Protein AF-A0AAD7IMF2-F1 (afdb_monomer)

InterPro domains:
  IPR000028 Chloroperoxidase [PF01328] (29-105)
  IPR000028 Chloroperoxidase [PS51405] (27-110)
  IPR036851 Chloroperoxidase-like superfamily [G3DSA:1.10.489.10] (18-110)
  IPR036851 Chloroperoxidase-like superfamily [SSF47571] (23-102)

Radius of gyration: 23.81 Å; Cα contacts (8 Å, |Δi|>4): 106; chains: 1; bounding box: 68×64×35 Å

Secondary structure (DSSP, 8-state):
------------------------TTTTT---PPPTTS---S-HHHHHHHHTTSS-TT--SB-HHHHHHHHHHHH---HHHHHHHHHHHHHH-S-SS-B-GGGGS-----

Sequence (110 aa):
MNLLKFSLLLSVSGWVVATDSTSSSSSNHVWIAPKATDLRSPCPGLNTLANHGYLPRSGRSISIPMILEAAIDGFNIGSDAIIQAAKFGLLSGDAPTTMDLDALKLTQPN

Foldseek 3Di:
DDDDDDDDDDDDDDDPPPPPPPVPPPPQQDFDDQDPQAFAAPDPVLQSLLRRNLDVVSQWFAFLVSQQSSCCSVPVDDCPVSVVVVVLQVVQDPDDTGDGRNSSPPPPDD

Nearest PDB structures (foldseek):
  8rnk-assembly1_A  TM=9.339E-01  e=6.343E-09  Marasmius wettsteinii
  5fuj-assembly1_A  TM=9.377E-01  e=9.534E-09  Marasmius rotula
  7znv-assembly1_A  TM=9.308E-01  e=9.534E-09  Marasmius rotula
  7o1z-assembly1_A  TM=8.926E-01  e=5.653E-06  Hypoxylon sp. EC38
  8iag-assembly1_B  TM=8.882E-01  e=1.115E-05  Daldinia caldariorum

Structure (mmCIF, N/CA/C/O backbone):
data_AF-A0AAD7IMF2-F1
#
_entry.id   AF-A0AAD7IMF2-F1
#
loop_
_atom_site.group_PDB
_atom_site.id
_atom_site.type_symbol
_atom_site.label_atom_id
_atom_site.label_alt_id
_atom_site.label_comp_id
_atom_site.label_asym_id
_atom_site.label_entity_id
_atom_site.label_seq_id
_atom_site.pdbx_PDB_ins_code
_atom_site.Cartn_x
_atom_site.Cartn_y
_atom_site.Cartn_z
_atom_site.occupancy
_atom_site.B_iso_or_equiv
_atom_site.auth_seq_id
_atom_site.auth_comp_id
_atom_site.auth_asym_id
_atom_site.auth_atom_id
_atom_site.pdbx_PDB_model_num
ATOM 1 N N . MET A 1 1 ? 53.349 -48.752 9.313 1.00 43.59 1 MET A N 1
ATOM 2 C CA . MET A 1 1 ? 53.507 -47.299 9.101 1.00 43.59 1 MET A CA 1
ATOM 3 C C . MET A 1 1 ? 52.753 -46.934 7.831 1.00 43.59 1 MET A C 1
ATOM 5 O O . MET A 1 1 ? 52.970 -47.610 6.835 1.00 43.59 1 MET A O 1
ATOM 9 N N . ASN A 1 2 ? 51.924 -45.887 7.901 1.00 31.70 2 ASN A N 1
ATOM 10 C CA . ASN A 1 2 ? 51.345 -45.096 6.796 1.00 31.70 2 ASN A CA 1
ATOM 11 C C . ASN A 1 2 ? 50.007 -45.625 6.240 1.00 31.70 2 ASN A C 1
ATOM 13 O O . ASN A 1 2 ? 49.971 -46.610 5.519 1.00 31.70 2 ASN A O 1
ATOM 17 N N . LEU A 1 3 ? 48.872 -45.159 6.768 1.00 40.50 3 LEU A N 1
ATOM 18 C CA . LEU A 1 3 ? 48.141 -43.892 6.533 1.00 40.50 3 LEU A CA 1
ATOM 19 C C . LEU A 1 3 ? 47.158 -43.967 5.353 1.00 40.50 3 LEU A C 1
ATOM 21 O O . LEU A 1 3 ? 47.549 -44.054 4.196 1.00 40.50 3 LEU A O 1
ATOM 25 N N . LEU A 1 4 ? 45.880 -43.881 5.741 1.00 46.50 4 LEU A N 1
ATOM 26 C CA . LEU A 1 4 ? 44.679 -43.443 5.029 1.00 46.50 4 LEU A CA 1
ATOM 27 C C . LEU A 1 4 ? 44.865 -42.936 3.590 1.00 46.50 4 LEU A C 1
ATOM 29 O O . LEU A 1 4 ? 45.590 -41.970 3.361 1.00 46.50 4 LEU A O 1
ATOM 33 N N . LYS A 1 5 ? 43.989 -43.417 2.700 1.00 46.09 5 LYS A N 1
ATOM 34 C CA . LYS A 1 5 ? 43.087 -42.549 1.922 1.00 46.09 5 LYS A CA 1
ATOM 35 C C . LYS A 1 5 ? 41.854 -43.346 1.480 1.00 46.09 5 LYS A C 1
ATOM 37 O O . LYS A 1 5 ? 41.961 -44.388 0.846 1.00 46.09 5 LYS A O 1
ATOM 42 N N . PHE A 1 6 ? 40.705 -42.860 1.934 1.00 43.81 6 PHE A N 1
ATOM 43 C CA . PHE A 1 6 ? 39.367 -43.432 1.823 1.00 43.81 6 PHE A CA 1
ATOM 44 C C . PHE A 1 6 ? 38.852 -43.344 0.377 1.00 43.81 6 PHE A C 1
ATOM 46 O O . PHE A 1 6 ? 38.859 -42.267 -0.215 1.00 43.81 6 PHE A O 1
ATOM 53 N N . SER A 1 7 ? 38.360 -44.460 -0.161 1.00 64.00 7 SER A N 1
ATOM 54 C CA . SER A 1 7 ? 37.417 -44.467 -1.283 1.00 64.00 7 SER A CA 1
ATOM 55 C C . SER A 1 7 ? 36.111 -43.797 -0.866 1.00 64.00 7 SER A C 1
ATOM 57 O O . SER A 1 7 ? 35.554 -44.179 0.160 1.00 64.00 7 SER A O 1
ATOM 59 N N . LEU A 1 8 ? 35.551 -42.928 -1.709 1.00 44.47 8 LEU A N 1
ATOM 60 C CA . LEU A 1 8 ? 34.117 -42.994 -1.993 1.00 44.47 8 LEU A CA 1
ATOM 61 C C . LEU A 1 8 ? 33.804 -42.377 -3.360 1.00 44.47 8 LEU A C 1
ATOM 63 O O . LEU A 1 8 ? 33.970 -41.183 -3.587 1.00 44.47 8 LEU A O 1
ATOM 67 N N . LEU A 1 9 ? 33.356 -43.243 -4.265 1.00 65.00 9 LEU A N 1
ATOM 68 C CA . LEU A 1 9 ? 32.694 -42.908 -5.519 1.00 65.00 9 LEU A CA 1
ATOM 69 C C . LEU A 1 9 ? 31.372 -42.190 -5.221 1.00 65.00 9 LEU A C 1
ATOM 71 O O . LEU A 1 9 ? 30.598 -42.683 -4.403 1.00 65.00 9 LEU A O 1
ATOM 75 N N . LEU A 1 10 ? 31.044 -41.127 -5.958 1.00 50.00 10 LEU A N 1
ATOM 76 C CA . LEU A 1 10 ? 29.637 -40.809 -6.198 1.00 50.00 10 LEU A CA 1
ATOM 77 C C . LEU A 1 10 ? 29.413 -40.358 -7.641 1.00 50.00 10 LEU A C 1
ATOM 79 O O . LEU A 1 10 ? 29.573 -39.201 -8.013 1.00 50.00 10 LEU A O 1
ATOM 83 N N . SER A 1 11 ? 29.040 -41.348 -8.445 1.00 66.81 11 SER A N 1
ATOM 84 C CA . SER A 1 11 ? 28.272 -41.187 -9.671 1.00 66.81 11 SER A CA 1
ATOM 85 C C . SER A 1 11 ? 26.878 -40.680 -9.319 1.00 66.81 11 SER A C 1
ATOM 87 O O . SER A 1 11 ? 26.187 -41.354 -8.560 1.00 66.81 11 SER A O 1
ATOM 89 N N . VAL A 1 12 ? 26.428 -39.589 -9.942 1.00 58.66 12 VAL A N 1
ATOM 90 C CA . VAL A 1 12 ? 25.019 -39.459 -10.339 1.00 58.66 12 VAL A CA 1
ATOM 91 C C . VAL A 1 12 ? 24.973 -38.762 -11.696 1.00 58.66 12 VAL A C 1
ATOM 93 O O . VAL A 1 12 ? 25.106 -37.545 -11.814 1.00 58.66 12 VAL A O 1
ATOM 96 N N . SER A 1 13 ? 24.819 -39.563 -12.744 1.00 61.22 13 SER A N 1
ATOM 97 C CA . SER A 1 13 ? 24.438 -39.111 -14.073 1.00 61.22 13 SER A CA 1
ATOM 98 C C . SER A 1 13 ? 23.021 -38.533 -14.033 1.00 61.22 13 SER A C 1
ATOM 100 O O . SER A 1 13 ? 22.040 -39.248 -13.860 1.00 61.22 13 SER A O 1
ATOM 102 N N . GLY A 1 14 ? 22.972 -37.208 -14.170 1.00 60.81 14 GLY A N 1
ATOM 103 C CA . GLY A 1 14 ? 21.970 -36.405 -14.870 1.00 60.81 14 GLY A CA 1
ATOM 104 C C . GLY A 1 14 ? 20.527 -36.897 -14.932 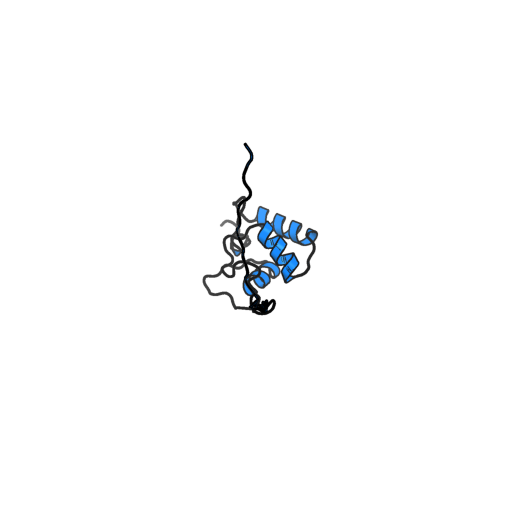1.00 60.81 14 GLY A C 1
ATOM 105 O O . GLY A 1 14 ? 20.180 -37.637 -15.841 1.00 60.81 14 GLY A O 1
ATOM 106 N N . TRP A 1 15 ? 19.685 -36.288 -14.095 1.00 58.88 15 TRP A N 1
ATOM 107 C CA . TRP A 1 15 ? 18.458 -35.613 -14.536 1.00 58.88 15 TRP A CA 1
ATOM 108 C C . TRP A 1 15 ? 18.360 -34.301 -13.751 1.00 58.88 15 TRP A C 1
ATOM 110 O O . TRP A 1 15 ? 17.775 -34.244 -12.673 1.00 58.88 15 TRP A O 1
ATOM 120 N N . VAL A 1 16 ? 18.994 -33.240 -14.258 1.00 61.25 16 VAL A N 1
ATOM 121 C CA . VAL A 1 16 ? 18.657 -31.885 -13.807 1.00 61.25 16 VAL A CA 1
ATOM 122 C C . VAL A 1 16 ? 17.289 -31.584 -14.404 1.00 61.25 16 VAL A C 1
ATOM 124 O O . VAL A 1 16 ? 17.173 -31.296 -15.593 1.00 61.25 16 VAL A O 1
ATOM 127 N N . VAL A 1 17 ? 16.242 -31.691 -13.588 1.00 62.91 17 VAL A N 1
ATOM 128 C CA . VAL A 1 17 ? 14.988 -30.995 -13.868 1.00 62.91 17 VAL A CA 1
ATOM 129 C C . VAL A 1 17 ? 15.326 -29.513 -13.769 1.00 62.91 17 VAL A C 1
ATOM 131 O O . VAL A 1 17 ? 15.507 -28.982 -12.676 1.00 62.91 17 VAL A O 1
ATOM 134 N N . ALA A 1 18 ? 15.476 -28.853 -14.917 1.00 61.59 18 ALA A N 1
ATOM 135 C CA . ALA A 1 18 ? 15.387 -27.408 -14.967 1.00 61.59 18 ALA A CA 1
ATOM 136 C C . ALA A 1 18 ? 13.952 -27.065 -14.561 1.00 61.59 18 ALA A C 1
ATOM 138 O O . ALA A 1 18 ? 13.025 -27.172 -15.362 1.00 61.59 18 ALA A O 1
ATOM 139 N N . THR A 1 19 ? 13.747 -26.735 -13.287 1.00 58.03 19 THR A N 1
ATOM 140 C CA . THR A 1 19 ? 12.558 -25.995 -12.888 1.00 58.03 19 THR A CA 1
ATOM 141 C C . THR A 1 19 ? 12.691 -24.646 -13.571 1.00 58.03 19 THR A C 1
ATOM 143 O O . THR A 1 19 ? 13.425 -23.781 -13.086 1.00 58.03 19 THR A O 1
ATOM 146 N N . ASP A 1 20 ? 12.049 -24.498 -14.731 1.00 50.94 20 ASP A N 1
ATOM 147 C CA . ASP A 1 20 ? 11.743 -23.187 -15.277 1.00 50.94 20 ASP A CA 1
ATOM 148 C C . ASP A 1 20 ? 10.968 -22.471 -14.179 1.00 50.94 20 ASP A C 1
ATOM 150 O O . ASP A 1 20 ? 9.804 -22.762 -13.895 1.00 50.94 20 ASP A O 1
ATOM 154 N N . SER A 1 21 ? 11.682 -21.632 -13.438 1.00 53.69 21 SER A N 1
ATOM 155 C CA . SER A 1 21 ? 11.057 -20.720 -12.511 1.00 53.69 21 SER A CA 1
ATOM 156 C C . SER A 1 21 ? 10.435 -19.681 -13.417 1.00 53.69 21 SER A C 1
ATOM 158 O O . SER A 1 21 ? 11.044 -18.646 -13.678 1.00 53.69 21 SER A O 1
ATOM 160 N N . THR A 1 22 ? 9.235 -19.972 -13.925 1.00 52.16 22 THR A N 1
ATOM 161 C CA . THR A 1 22 ? 8.312 -18.941 -14.374 1.00 52.16 22 THR A CA 1
ATOM 162 C C . THR A 1 22 ? 8.020 -18.093 -13.142 1.00 52.16 22 THR A C 1
ATOM 164 O O . THR A 1 22 ? 7.023 -18.285 -12.444 1.00 52.16 22 THR A O 1
ATOM 167 N N . SER A 1 23 ? 8.950 -17.204 -12.802 1.00 52.56 23 SER A N 1
ATOM 168 C CA . SER A 1 23 ? 8.723 -16.109 -11.889 1.00 52.56 23 SER A CA 1
ATOM 169 C C . SER A 1 23 ? 7.703 -15.233 -12.594 1.00 52.56 23 SER A C 1
ATOM 171 O O . SER A 1 23 ? 8.011 -14.408 -13.451 1.00 52.56 23 SER A O 1
ATOM 173 N N . SER A 1 24 ? 6.437 -15.485 -12.285 1.00 50.72 24 SER A N 1
ATOM 174 C CA . SER A 1 24 ? 5.319 -14.636 -12.645 1.00 50.72 24 SER A CA 1
ATOM 175 C C . SER A 1 24 ? 5.464 -13.300 -11.912 1.00 50.72 24 SER A C 1
ATOM 177 O O . SER A 1 24 ? 4.736 -12.986 -10.971 1.00 50.72 24 SER A O 1
ATOM 179 N N . SER A 1 25 ? 6.413 -12.477 -12.356 1.00 52.47 25 SER A N 1
ATOM 180 C CA . SER A 1 25 ? 6.619 -11.108 -11.876 1.00 52.47 25 SER A CA 1
ATOM 181 C C . SER A 1 25 ? 5.376 -10.228 -12.076 1.00 52.47 25 SER A C 1
ATOM 183 O O . SER A 1 25 ? 5.268 -9.162 -11.484 1.00 52.47 25 SER A O 1
ATOM 185 N N . SER A 1 26 ? 4.391 -10.702 -12.844 1.00 53.78 26 SER A N 1
ATOM 186 C CA . SER A 1 26 ? 3.109 -10.046 -13.092 1.00 53.78 26 SER A CA 1
ATOM 187 C C . SER A 1 26 ? 1.914 -10.607 -12.304 1.00 53.78 26 SER A C 1
ATOM 189 O O . SER A 1 26 ? 0.863 -9.968 -12.312 1.00 53.78 26 SER A O 1
ATOM 191 N N . SER A 1 27 ? 2.015 -11.750 -11.603 1.00 59.56 27 SER A N 1
ATOM 192 C CA . SER A 1 27 ? 0.848 -12.323 -10.894 1.00 59.56 27 SER A CA 1
ATOM 193 C C . SER A 1 27 ? 0.723 -11.889 -9.433 1.00 59.56 27 SER A C 1
ATOM 195 O O . SER A 1 27 ? -0.381 -11.881 -8.895 1.00 59.56 27 SER A O 1
ATOM 197 N N . ASN A 1 28 ? 1.826 -11.528 -8.772 1.00 73.12 28 ASN A N 1
ATOM 198 C CA . ASN A 1 28 ? 1.802 -11.203 -7.338 1.00 73.12 28 ASN A CA 1
ATOM 199 C C . ASN A 1 28 ? 1.294 -9.782 -7.053 1.00 73.12 28 ASN A C 1
ATOM 201 O O . ASN A 1 28 ? 0.789 -9.515 -5.960 1.00 73.12 28 ASN A O 1
ATOM 205 N N . HIS A 1 29 ? 1.336 -8.907 -8.064 1.00 89.25 29 HIS A N 1
ATOM 206 C CA . HIS A 1 29 ? 0.937 -7.504 -7.948 1.00 89.25 29 HIS A CA 1
ATOM 207 C C . HIS A 1 29 ? -0.375 -7.147 -8.651 1.00 89.25 29 HIS A C 1
ATOM 209 O O . HIS A 1 29 ? -0.635 -5.985 -8.972 1.00 89.25 29 HIS A O 1
ATOM 215 N N . VAL A 1 30 ? -1.240 -8.140 -8.875 1.00 93.62 30 VAL A N 1
ATOM 216 C CA . VAL A 1 30 ? -2.586 -7.906 -9.412 1.00 93.62 30 VAL A CA 1
ATOM 217 C C . VAL A 1 30 ? -3.359 -6.983 -8.471 1.00 93.62 30 VAL A C 1
ATOM 219 O O . VAL A 1 30 ? -3.309 -7.125 -7.246 1.00 93.62 30 VAL A O 1
ATOM 222 N N . TRP A 1 31 ? -4.078 -6.021 -9.043 1.00 94.62 31 TRP A N 1
ATOM 223 C CA . TRP A 1 31 ? -4.926 -5.137 -8.259 1.00 94.62 31 TRP A CA 1
ATOM 224 C C . TRP A 1 31 ? -6.065 -5.924 -7.603 1.00 94.62 31 TRP A C 1
ATOM 226 O O . TRP A 1 31 ? -6.755 -6.703 -8.259 1.00 94.62 31 TRP A O 1
ATOM 236 N N . ILE A 1 32 ? -6.286 -5.692 -6.311 1.00 94.81 32 ILE A N 1
ATOM 237 C CA . ILE A 1 32 ? -7.445 -6.209 -5.580 1.00 94.81 32 ILE A CA 1
ATOM 238 C C . ILE A 1 32 ? -8.030 -5.055 -4.775 1.00 94.81 32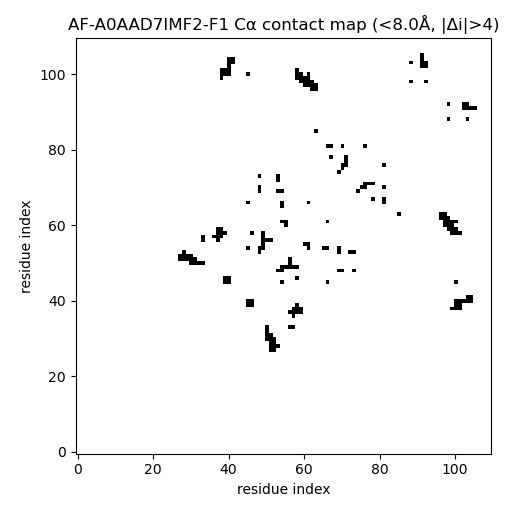 ILE A C 1
ATOM 240 O O . ILE A 1 32 ? -7.306 -4.378 -4.040 1.00 94.81 32 ILE A O 1
ATOM 244 N N . ALA A 1 33 ? -9.341 -4.848 -4.913 1.00 95.44 33 ALA A N 1
ATOM 245 C CA . ALA A 1 33 ? -10.073 -3.872 -4.119 1.00 95.44 33 ALA A CA 1
ATOM 246 C C . ALA A 1 33 ? -9.885 -4.146 -2.612 1.00 95.44 33 ALA A C 1
ATOM 248 O O . ALA A 1 33 ? -9.922 -5.312 -2.203 1.00 95.44 33 ALA A O 1
ATOM 249 N N . PRO A 1 34 ? -9.715 -3.107 -1.775 1.00 95.19 34 PRO A N 1
ATOM 250 C CA . PRO A 1 34 ? -9.679 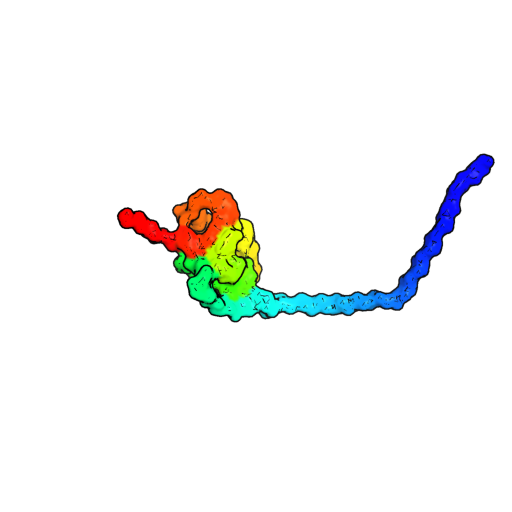-3.289 -0.330 1.00 95.19 34 PRO A CA 1
ATOM 251 C C . PRO A 1 34 ? -11.013 -3.845 0.174 1.00 95.19 34 PRO A C 1
ATOM 253 O O . PRO A 1 34 ? -12.087 -3.430 -0.271 1.00 95.19 34 PRO A O 1
ATOM 256 N N . LYS A 1 35 ? -10.951 -4.763 1.137 1.00 95.00 35 LYS A N 1
ATOM 257 C CA . LYS A 1 35 ? -12.123 -5.190 1.908 1.00 95.00 35 LYS A CA 1
ATOM 258 C C . LYS A 1 35 ? -12.500 -4.096 2.906 1.00 95.00 35 LYS A C 1
ATOM 260 O O . LYS A 1 35 ? -11.669 -3.276 3.282 1.00 95.00 35 LYS A O 1
ATOM 265 N N . ALA A 1 36 ? -13.727 -4.141 3.423 1.00 92.19 36 ALA A N 1
ATOM 266 C CA . ALA A 1 36 ? -14.185 -3.205 4.457 1.00 92.19 36 ALA A CA 1
ATOM 267 C C . ALA A 1 36 ? -13.330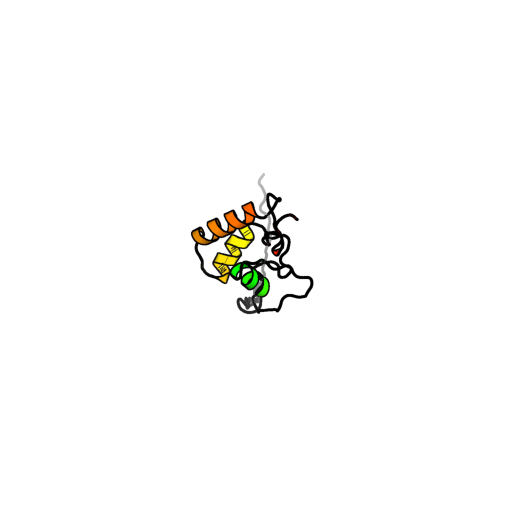 -3.229 5.744 1.00 92.19 36 ALA A C 1
ATOM 269 O O . ALA A 1 36 ? -13.325 -2.265 6.499 1.00 92.19 36 ALA A O 1
ATOM 270 N N . THR A 1 37 ? -12.607 -4.324 5.997 1.00 92.06 37 THR A N 1
ATOM 271 C CA . THR A 1 37 ? -11.716 -4.503 7.155 1.00 92.06 37 THR A CA 1
ATOM 272 C C . THR A 1 37 ? -10.285 -4.012 6.925 1.00 92.06 37 THR A C 1
ATOM 274 O O . THR A 1 37 ? -9.494 -3.981 7.873 1.00 92.06 37 THR A O 1
ATOM 277 N N . ASP A 1 38 ? -9.928 -3.698 5.677 1.00 92.56 38 ASP A N 1
ATOM 278 C CA . ASP A 1 38 ? -8.574 -3.302 5.304 1.00 92.56 38 ASP A CA 1
ATOM 279 C C . ASP A 1 38 ? -8.380 -1.802 5.543 1.00 92.56 38 ASP A C 1
ATOM 281 O O . ASP A 1 38 ? -9.226 -0.976 5.199 1.00 92.56 38 ASP A O 1
ATOM 285 N N . LEU A 1 39 ? -7.239 -1.439 6.123 1.00 89.38 39 LEU A N 1
ATOM 286 C CA . LEU A 1 39 ? -6.916 -0.059 6.455 1.00 89.38 39 LEU A CA 1
ATOM 287 C C . LEU A 1 39 ? -6.301 0.662 5.264 1.00 89.38 39 LEU A C 1
ATOM 289 O O . LEU A 1 39 ? -5.479 0.109 4.532 1.00 89.38 39 LEU A O 1
ATOM 293 N N . ARG A 1 40 ? -6.679 1.922 5.072 1.00 91.00 40 ARG A N 1
ATOM 294 C CA . ARG A 1 40 ? -6.141 2.782 4.017 1.00 91.00 40 ARG A CA 1
ATOM 295 C C . ARG A 1 40 ? -5.867 4.168 4.572 1.00 91.00 40 ARG A C 1
ATOM 297 O O . ARG A 1 40 ? -6.580 4.654 5.446 1.00 91.00 40 ARG A O 1
ATOM 304 N N . SER A 1 41 ? -4.827 4.779 4.030 1.00 84.94 41 SER A N 1
ATOM 305 C CA . SER A 1 41 ? -4.327 6.091 4.427 1.00 84.94 41 SER A CA 1
ATOM 306 C C . SER A 1 41 ? -4.969 7.197 3.584 1.00 84.94 41 SER A C 1
ATOM 308 O O . SER A 1 41 ? -5.537 6.909 2.529 1.00 84.94 41 SER A O 1
ATOM 310 N N . PRO A 1 42 ? -4.849 8.476 3.967 1.00 83.62 42 PRO A N 1
ATOM 311 C CA . PRO A 1 42 ? -5.146 9.582 3.057 1.00 83.62 42 PRO A CA 1
ATOM 312 C C . PRO A 1 42 ? -4.160 9.675 1.873 1.00 83.62 42 PRO A C 1
ATOM 314 O O . PRO A 1 42 ? -4.436 10.385 0.911 1.00 83.62 42 PRO A O 1
ATOM 317 N N . CYS A 1 43 ? -3.023 8.964 1.905 1.00 84.50 43 CYS A N 1
ATOM 318 C CA . CYS A 1 43 ? -2.029 8.974 0.833 1.00 84.50 43 CYS A CA 1
ATOM 319 C C . CYS A 1 43 ? -2.437 8.035 -0.323 1.00 84.50 43 CYS A C 1
ATOM 321 O O . CYS A 1 43 ? -2.482 6.812 -0.136 1.00 84.50 43 CYS A O 1
ATOM 323 N N . PRO A 1 44 ? -2.672 8.555 -1.545 1.00 86.12 44 PRO A N 1
ATOM 324 C CA . PRO A 1 44 ? -3.060 7.719 -2.681 1.00 86.12 44 PRO A CA 1
ATOM 325 C C . PRO A 1 44 ? -1.967 6.715 -3.079 1.00 86.12 44 PRO A C 1
ATOM 327 O O . PRO A 1 44 ? -2.287 5.591 -3.459 1.00 86.12 44 PRO A O 1
ATOM 330 N N . GLY A 1 45 ? -0.683 7.069 -2.934 1.00 87.69 45 GLY A N 1
ATOM 331 C CA . GLY A 1 45 ? 0.439 6.188 -3.275 1.00 87.69 45 GLY A CA 1
ATOM 332 C C . GLY A 1 45 ? 0.488 4.916 -2.421 1.00 87.69 45 GLY A C 1
ATOM 333 O O . GLY A 1 45 ? 0.533 3.813 -2.962 1.00 87.69 45 GLY A O 1
ATOM 334 N N . LEU A 1 46 ? 0.399 5.048 -1.092 1.00 87.88 46 LEU A N 1
ATOM 335 C CA . LEU A 1 46 ? 0.416 3.896 -0.175 1.00 87.88 46 LEU A CA 1
ATOM 336 C C . LEU A 1 46 ? -0.793 2.978 -0.379 1.00 87.88 46 LEU A C 1
ATOM 338 O O . LEU A 1 46 ? -0.673 1.755 -0.310 1.00 87.88 46 LEU A O 1
ATOM 342 N N . ASN A 1 47 ? -1.953 3.561 -0.682 1.00 91.69 47 ASN A N 1
ATOM 343 C CA . ASN A 1 47 ? -3.163 2.793 -0.952 1.00 91.69 47 ASN A CA 1
ATOM 344 C C . ASN A 1 47 ? -3.028 1.955 -2.226 1.00 91.69 47 ASN A C 1
ATOM 346 O O . ASN A 1 47 ? -3.437 0.795 -2.236 1.00 91.69 47 ASN A O 1
ATOM 350 N N . THR A 1 48 ? -2.429 2.515 -3.279 1.00 92.38 48 THR A N 1
ATOM 351 C CA . THR A 1 48 ? -2.136 1.786 -4.518 1.00 92.38 48 THR A CA 1
ATOM 352 C C . THR A 1 48 ? -1.153 0.646 -4.261 1.00 92.38 48 THR A C 1
ATOM 354 O O . THR A 1 48 ? -1.444 -0.486 -4.639 1.00 92.38 48 THR A O 1
ATOM 357 N N . LEU A 1 49 ? -0.056 0.887 -3.536 1.00 91.06 49 LEU A N 1
ATOM 358 C CA . LEU A 1 49 ? 0.915 -0.161 -3.195 1.00 91.06 49 LEU A CA 1
ATOM 359 C C . LEU A 1 49 ? 0.283 -1.307 -2.386 1.00 91.06 49 LEU A C 1
ATOM 361 O O . LEU A 1 49 ? 0.543 -2.475 -2.673 1.00 91.06 49 LEU A O 1
ATOM 365 N N . ALA A 1 50 ? -0.609 -1.005 -1.438 1.00 92.81 50 ALA A N 1
ATOM 366 C CA . ALA A 1 50 ? -1.363 -2.025 -0.705 1.00 92.81 50 ALA A CA 1
ATOM 367 C C . ALA A 1 50 ? -2.381 -2.761 -1.597 1.00 92.81 50 ALA A C 1
ATOM 369 O O . ALA A 1 50 ? -2.511 -3.980 -1.515 1.00 92.81 50 ALA A O 1
ATOM 370 N N . ASN A 1 51 ? -3.078 -2.062 -2.498 1.00 95.06 51 ASN A N 1
ATOM 371 C CA . ASN A 1 51 ? -4.016 -2.680 -3.447 1.00 95.06 51 ASN A CA 1
ATOM 372 C C . ASN A 1 51 ? -3.317 -3.545 -4.506 1.00 95.06 51 ASN A C 1
ATOM 374 O O . ASN A 1 51 ? -3.939 -4.447 -5.063 1.00 95.06 51 ASN A O 1
ATOM 378 N N . HIS A 1 52 ? -2.036 -3.300 -4.764 1.00 94.38 52 HIS A N 1
ATOM 379 C CA . HIS A 1 52 ? -1.182 -4.107 -5.631 1.00 94.38 52 HIS A CA 1
ATOM 380 C C . HIS A 1 52 ? -0.286 -5.074 -4.845 1.00 94.38 52 HIS A C 1
ATOM 382 O O . HIS A 1 52 ? 0.574 -5.712 -5.426 1.00 94.38 52 HIS A O 1
ATOM 388 N N . GLY A 1 53 ? -0.456 -5.222 -3.528 1.00 91.94 53 GLY A N 1
ATOM 389 C CA . GLY A 1 53 ? 0.296 -6.208 -2.744 1.00 91.94 53 GLY A CA 1
ATOM 390 C C . GLY A 1 53 ? 1.808 -5.964 -2.639 1.00 91.94 53 GLY A C 1
ATOM 391 O O . GLY A 1 53 ? 2.513 -6.865 -2.203 1.00 91.94 53 GLY A O 1
ATOM 3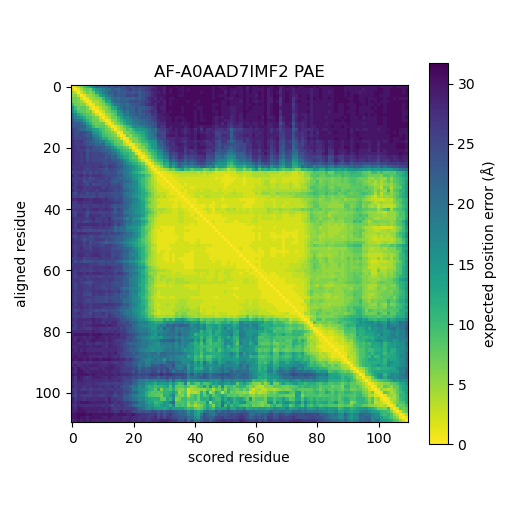92 N N . TYR A 1 54 ? 2.305 -4.778 -3.006 1.00 91.12 54 TYR A N 1
ATOM 393 C CA . TYR A 1 54 ? 3.665 -4.340 -2.654 1.00 91.12 54 TYR A CA 1
ATOM 394 C C . TYR A 1 54 ? 3.787 -4.080 -1.148 1.00 91.12 54 TYR A C 1
ATOM 396 O O . TYR A 1 54 ? 4.835 -4.277 -0.547 1.00 91.12 54 TYR A O 1
ATOM 404 N N . LEU A 1 55 ? 2.679 -3.669 -0.528 1.00 90.94 55 LEU A N 1
ATOM 405 C CA . LEU A 1 55 ? 2.504 -3.617 0.920 1.00 90.94 55 LEU A CA 1
ATOM 406 C C . LEU A 1 55 ? 1.463 -4.659 1.357 1.00 90.94 55 LEU A C 1
ATOM 408 O O . LEU A 1 55 ? 0.632 -5.071 0.537 1.00 90.94 55 LEU A O 1
ATOM 412 N N . PRO A 1 56 ? 1.442 -5.059 2.646 1.00 92.75 56 PRO A N 1
ATOM 413 C CA . PRO A 1 56 ? 0.370 -5.874 3.203 1.00 92.75 56 PRO A CA 1
ATOM 414 C C . PRO A 1 56 ? -1.003 -5.326 2.801 1.00 92.75 56 PRO A C 1
ATOM 416 O O . PRO A 1 56 ? -1.347 -4.185 3.109 1.00 92.75 56 PRO A O 1
ATOM 419 N N . ARG A 1 57 ? -1.811 -6.145 2.116 1.00 94.19 57 ARG A N 1
ATOM 420 C CA . ARG A 1 57 ? -3.118 -5.722 1.572 1.00 94.19 57 ARG A CA 1
ATOM 421 C C . ARG A 1 57 ? -4.093 -5.256 2.654 1.00 94.19 57 ARG A C 1
ATOM 423 O O . ARG A 1 57 ? -4.947 -4.412 2.385 1.00 94.19 57 ARG A O 1
ATOM 430 N N . SER A 1 58 ? -3.918 -5.754 3.877 1.00 92.56 58 SER A N 1
ATOM 431 C CA . SER A 1 58 ? -4.648 -5.328 5.073 1.00 92.56 58 SER A CA 1
ATOM 432 C C . SER A 1 58 ? -4.355 -3.884 5.486 1.00 92.56 58 SER A C 1
ATOM 434 O O . SER A 1 58 ? -5.133 -3.314 6.244 1.00 92.56 58 SER A O 1
ATOM 436 N N . GLY A 1 59 ? -3.253 -3.289 5.015 1.00 88.19 59 GLY A N 1
ATOM 437 C CA . GLY A 1 59 ? -2.809 -1.960 5.424 1.00 88.19 59 GLY A CA 1
ATOM 438 C C . GLY A 1 59 ? -2.294 -1.896 6.863 1.00 88.19 59 GLY A C 1
ATOM 439 O O . GLY A 1 59 ? -2.378 -0.835 7.473 1.00 88.19 59 GLY A O 1
ATOM 440 N N . ARG A 1 60 ? -1.825 -3.017 7.423 1.00 88.69 60 ARG A N 1
ATOM 441 C CA . ARG A 1 60 ? -1.394 -3.137 8.825 1.00 88.69 60 ARG A CA 1
ATOM 442 C C . ARG A 1 60 ? 0.067 -3.539 8.955 1.00 88.69 60 ARG A C 1
ATOM 444 O O . ARG A 1 60 ? 0.592 -4.203 8.060 1.00 88.69 60 ARG A O 1
ATOM 451 N N . SER A 1 61 ? 0.677 -3.193 10.087 1.00 85.94 61 SER A N 1
ATOM 452 C CA . SER A 1 61 ? 2.036 -3.613 10.470 1.00 85.94 61 SER A CA 1
ATOM 453 C C . SER A 1 61 ? 3.100 -3.284 9.414 1.00 85.94 61 SER A C 1
ATOM 455 O O . SER A 1 61 ? 3.992 -4.082 9.133 1.00 85.94 61 SER A O 1
ATOM 457 N N . ILE A 1 62 ? 2.997 -2.105 8.804 1.00 81.69 62 ILE A N 1
ATOM 458 C CA . ILE A 1 62 ? 3.889 -1.662 7.734 1.00 81.69 62 ILE A CA 1
ATOM 459 C C . ILE A 1 62 ? 5.095 -0.965 8.356 1.00 81.69 62 ILE A C 1
ATOM 461 O O . ILE A 1 62 ? 4.935 -0.005 9.099 1.00 81.69 62 ILE A O 1
ATOM 465 N N . SER A 1 63 ? 6.308 -1.422 8.064 1.00 81.06 63 SER A N 1
ATOM 466 C CA . SER A 1 63 ? 7.527 -0.752 8.528 1.00 81.06 63 SER A CA 1
ATOM 467 C C . SER A 1 63 ? 8.041 0.268 7.504 1.00 81.06 63 SER A C 1
ATOM 469 O O . SER A 1 63 ? 7.742 0.179 6.312 1.00 81.06 63 SER A O 1
ATOM 471 N N . ILE A 1 64 ? 8.850 1.232 7.952 1.00 78.19 64 ILE A N 1
ATOM 472 C CA . ILE A 1 64 ? 9.484 2.228 7.066 1.00 78.19 64 ILE A CA 1
ATOM 473 C C . ILE A 1 64 ? 10.321 1.558 5.951 1.00 78.19 64 ILE A C 1
ATOM 475 O O . ILE A 1 64 ? 10.167 1.959 4.796 1.00 78.19 64 ILE A O 1
ATOM 479 N N . PRO A 1 65 ? 11.149 0.522 6.222 1.00 80.06 65 PRO A N 1
ATOM 480 C CA . PRO A 1 65 ? 11.867 -0.194 5.166 1.00 80.06 65 PRO A CA 1
ATOM 481 C C . PRO A 1 65 ? 10.946 -0.829 4.119 1.00 80.06 65 PRO A C 1
ATOM 483 O O . PRO A 1 65 ? 11.237 -0.734 2.931 1.00 80.06 65 PRO A O 1
ATOM 486 N N . MET A 1 66 ? 9.807 -1.400 4.535 1.00 83.81 66 MET A N 1
ATOM 487 C CA . MET A 1 66 ? 8.834 -1.979 3.597 1.00 83.81 66 MET A CA 1
ATOM 488 C C . MET A 1 66 ? 8.233 -0.923 2.669 1.00 83.81 66 MET A C 1
ATOM 490 O O . MET A 1 66 ? 8.005 -1.199 1.498 1.00 83.81 66 MET A O 1
ATOM 494 N N . ILE A 1 67 ? 7.984 0.292 3.168 1.00 81.94 67 ILE A N 1
ATOM 495 C CA . ILE A 1 67 ? 7.503 1.405 2.335 1.00 81.94 67 ILE A CA 1
ATOM 496 C C . ILE A 1 67 ? 8.565 1.810 1.311 1.00 81.94 67 ILE A C 1
ATOM 498 O O . ILE A 1 67 ? 8.222 2.088 0.163 1.00 81.94 67 ILE A O 1
ATOM 502 N N . LEU A 1 68 ? 9.838 1.837 1.717 1.00 80.19 68 LEU A N 1
ATOM 503 C CA . LEU A 1 68 ? 10.948 2.183 0.834 1.00 80.19 68 LEU A CA 1
ATOM 504 C C . LEU A 1 68 ? 11.102 1.178 -0.308 1.00 80.19 68 LEU A C 1
ATOM 506 O O . LEU A 1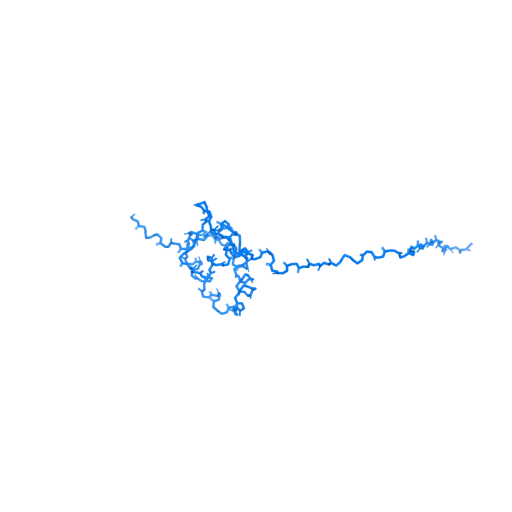 68 ? 11.136 1.587 -1.466 1.00 80.19 68 LEU A O 1
ATOM 510 N N . GLU A 1 69 ? 11.134 -0.111 0.013 1.00 84.12 69 GLU A N 1
ATOM 511 C CA . GLU A 1 69 ? 11.214 -1.186 -0.978 1.00 84.12 69 GLU A CA 1
ATOM 512 C C . GLU A 1 69 ? 9.990 -1.175 -1.906 1.00 84.12 69 GLU A C 1
ATOM 514 O O . GLU A 1 69 ? 10.134 -1.087 -3.123 1.00 84.12 69 GLU A O 1
ATOM 519 N N . ALA A 1 70 ? 8.778 -1.100 -1.344 1.00 86.12 70 ALA A N 1
ATOM 520 C CA . ALA A 1 70 ? 7.539 -1.065 -2.117 1.00 86.12 70 ALA A CA 1
ATOM 521 C C . ALA A 1 70 ? 7.454 0.121 -3.092 1.00 86.12 70 ALA A C 1
ATOM 523 O O . ALA A 1 70 ? 6.898 -0.015 -4.180 1.00 86.12 70 ALA A O 1
ATOM 524 N N . ALA A 1 71 ? 7.964 1.296 -2.723 1.00 83.62 71 ALA A N 1
ATOM 525 C CA . ALA A 1 71 ? 7.914 2.470 -3.590 1.00 83.62 71 ALA A CA 1
ATOM 526 C C . ALA A 1 71 ? 9.017 2.474 -4.665 1.00 83.62 71 ALA A C 1
ATOM 528 O O . ALA A 1 71 ? 8.78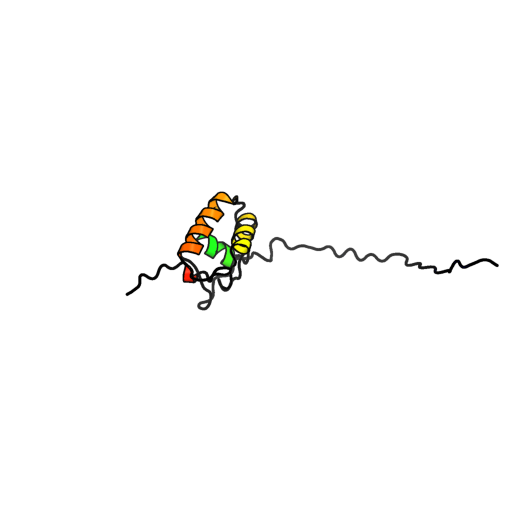3 3.005 -5.757 1.00 83.62 71 ALA A O 1
ATOM 529 N N . ILE A 1 72 ? 10.165 1.840 -4.409 1.00 84.31 72 ILE A N 1
ATOM 530 C CA . ILE A 1 72 ? 11.164 1.558 -5.449 1.00 84.31 72 ILE A CA 1
ATOM 531 C C . ILE A 1 72 ? 10.582 0.547 -6.445 1.00 84.31 72 ILE A C 1
ATOM 533 O O . ILE A 1 72 ? 10.538 0.830 -7.640 1.00 84.31 72 ILE A O 1
ATOM 537 N N . ASP A 1 73 ? 10.038 -0.568 -5.966 1.00 85.56 73 ASP A N 1
ATOM 538 C CA . ASP A 1 73 ? 9.571 -1.654 -6.835 1.00 85.56 73 ASP A CA 1
ATOM 539 C C . ASP A 1 73 ? 8.258 -1.329 -7.563 1.00 85.56 73 ASP A C 1
ATOM 541 O O . ASP A 1 73 ? 8.048 -1.739 -8.705 1.00 85.56 73 ASP A O 1
ATOM 545 N N . GLY A 1 74 ? 7.354 -0.598 -6.907 1.00 84.06 74 GLY A N 1
ATOM 546 C CA . GLY A 1 74 ? 6.027 -0.285 -7.439 1.00 84.06 74 GLY A CA 1
ATOM 547 C C . GLY A 1 74 ? 5.962 1.000 -8.258 1.00 84.06 74 GLY A C 1
ATOM 548 O O . GLY A 1 74 ? 5.156 1.088 -9.185 1.00 84.06 74 GLY A O 1
ATOM 549 N N . PHE A 1 75 ? 6.789 2.002 -7.939 1.00 84.12 75 PHE A N 1
ATOM 550 C CA . PHE A 1 75 ? 6.752 3.310 -8.607 1.00 84.12 75 PHE A CA 1
ATOM 551 C C . PHE A 1 75 ? 8.081 3.747 -9.221 1.00 84.12 75 PHE A C 1
ATOM 553 O O . PHE A 1 75 ? 8.101 4.762 -9.918 1.00 84.12 75 PHE A O 1
ATOM 560 N N . ASN A 1 76 ? 9.177 3.018 -8.991 1.00 83.38 76 ASN A N 1
ATOM 561 C CA . ASN A 1 76 ? 10.523 3.423 -9.398 1.00 83.38 76 ASN A CA 1
ATOM 562 C C . ASN A 1 76 ? 10.890 4.834 -8.893 1.00 83.38 76 ASN A C 1
ATOM 564 O O . ASN A 1 76 ? 11.517 5.631 -9.595 1.00 83.38 76 ASN A O 1
ATOM 568 N N . ILE A 1 77 ? 10.443 5.169 -7.676 1.00 73.75 77 ILE A N 1
ATOM 569 C CA . ILE A 1 77 ? 10.690 6.465 -7.039 1.00 73.75 77 ILE A CA 1
ATOM 570 C C . ILE A 1 77 ? 11.915 6.347 -6.127 1.00 73.75 77 ILE A C 1
ATOM 572 O O . ILE A 1 77 ? 11.986 5.475 -5.264 1.00 73.75 77 ILE A O 1
ATOM 576 N N . GLY A 1 78 ? 12.876 7.256 -6.308 1.00 64.75 78 GLY A N 1
ATOM 577 C CA . GLY A 1 78 ? 14.060 7.356 -5.454 1.00 64.75 78 GLY A CA 1
ATOM 578 C C . GLY A 1 78 ? 13.725 7.737 -4.006 1.00 64.75 78 GLY A C 1
ATOM 579 O O . GLY A 1 78 ? 12.686 8.328 -3.713 1.00 64.75 78 GLY A O 1
ATOM 580 N N . SER A 1 79 ? 14.643 7.433 -3.090 1.00 60.84 79 SER A N 1
ATOM 581 C CA . SER A 1 79 ? 14.465 7.566 -1.636 1.00 60.84 79 SER A CA 1
ATOM 582 C C . SER A 1 79 ? 14.072 8.966 -1.142 1.00 60.84 79 SER A C 1
ATOM 584 O O . SER A 1 79 ? 13.494 9.073 -0.067 1.00 60.84 79 SER A O 1
ATOM 586 N N . ASP A 1 80 ? 14.316 10.032 -1.906 1.00 59.47 80 ASP A N 1
ATOM 587 C CA . ASP A 1 80 ? 14.043 11.418 -1.497 1.00 59.47 80 ASP A CA 1
ATOM 588 C C . ASP A 1 80 ? 12.545 11.701 -1.252 1.00 59.47 80 ASP A C 1
ATOM 590 O O . ASP A 1 80 ? 12.148 12.174 -0.183 1.00 59.47 80 ASP A O 1
ATOM 594 N N . ALA A 1 81 ? 11.670 11.299 -2.180 1.00 61.06 81 ALA A N 1
ATOM 595 C CA . ALA A 1 81 ? 10.222 11.454 -2.005 1.00 61.06 81 ALA A CA 1
ATOM 596 C C . ALA A 1 81 ? 9.674 10.549 -0.884 1.00 61.06 81 ALA A C 1
ATOM 598 O O . ALA A 1 81 ? 8.715 10.898 -0.189 1.00 61.06 81 ALA A O 1
ATOM 599 N N . ILE A 1 82 ? 10.320 9.401 -0.670 1.00 64.44 82 ILE A N 1
ATOM 600 C CA . ILE A 1 82 ? 9.942 8.427 0.355 1.00 64.44 82 ILE A CA 1
ATOM 601 C C . ILE A 1 82 ? 10.362 8.911 1.741 1.00 64.44 82 ILE A C 1
ATOM 603 O O . ILE A 1 82 ? 9.607 8.730 2.689 1.00 64.44 82 ILE A O 1
ATOM 607 N N . ILE A 1 83 ? 11.504 9.590 1.874 1.00 64.06 83 ILE A N 1
ATOM 608 C CA . ILE A 1 83 ? 11.950 10.189 3.139 1.00 64.06 83 ILE A CA 1
ATOM 609 C C . ILE A 1 83 ? 10.947 11.246 3.617 1.00 64.06 83 ILE A C 1
ATOM 611 O O . ILE A 1 83 ? 10.660 11.326 4.812 1.00 64.06 83 ILE A O 1
ATOM 615 N N . GLN A 1 84 ? 10.360 12.027 2.709 1.00 59.72 84 GLN A N 1
ATOM 616 C CA . GLN A 1 84 ? 9.338 13.015 3.072 1.00 59.72 84 GLN A CA 1
ATOM 617 C C . GLN A 1 84 ? 8.023 12.345 3.499 1.00 59.72 84 GLN A C 1
ATOM 619 O O . GLN A 1 84 ? 7.423 12.749 4.497 1.00 59.72 84 GLN A O 1
ATOM 624 N N . ALA A 1 85 ? 7.612 11.276 2.812 1.00 63.38 85 ALA A N 1
ATOM 625 C CA . ALA A 1 85 ? 6.460 10.472 3.220 1.0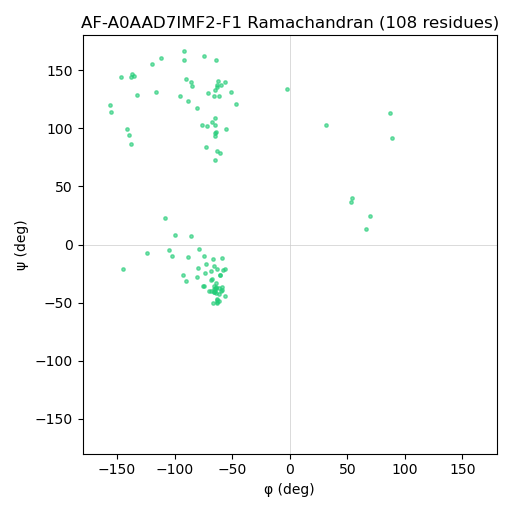0 63.38 85 ALA A CA 1
ATOM 626 C C . ALA A 1 85 ? 6.698 9.747 4.561 1.00 63.38 85 ALA A C 1
ATOM 628 O O . ALA A 1 85 ? 5.803 9.696 5.402 1.00 63.38 85 ALA A O 1
ATOM 629 N N . ALA A 1 86 ? 7.916 9.253 4.798 1.00 65.88 86 ALA A N 1
ATOM 630 C CA . ALA A 1 86 ? 8.344 8.619 6.042 1.00 65.88 86 ALA A CA 1
ATOM 631 C C . ALA A 1 86 ? 8.326 9.604 7.218 1.00 65.88 86 ALA A C 1
ATOM 633 O O . ALA A 1 86 ? 7.842 9.258 8.293 1.00 65.88 86 ALA A O 1
ATOM 634 N N . LYS A 1 87 ? 8.775 10.850 7.013 1.00 64.06 87 LYS A N 1
ATOM 635 C CA . LYS A 1 87 ? 8.641 11.923 8.013 1.00 64.06 87 LYS A CA 1
ATOM 636 C C . LYS A 1 87 ? 7.178 12.212 8.332 1.00 64.06 87 LYS A C 1
ATOM 638 O O . LYS A 1 87 ? 6.838 12.354 9.499 1.00 64.06 87 LYS A O 1
ATOM 643 N N . PHE A 1 88 ? 6.309 12.261 7.324 1.00 62.59 88 PHE A N 1
ATOM 644 C CA . PHE A 1 88 ? 4.876 12.466 7.548 1.00 62.59 88 PHE A CA 1
ATOM 645 C C . PHE A 1 88 ? 4.240 11.289 8.312 1.00 62.59 88 PHE A C 1
ATOM 647 O O . PHE A 1 88 ? 3.428 11.502 9.210 1.00 62.59 88 PHE A O 1
ATOM 654 N N . GLY A 1 89 ? 4.660 10.055 8.017 1.00 64.31 89 GLY A N 1
ATOM 655 C CA . GLY A 1 89 ? 4.262 8.856 8.759 1.00 64.31 89 GLY A CA 1
ATOM 656 C C . GLY A 1 89 ? 4.740 8.837 10.206 1.00 64.31 89 GLY A C 1
ATOM 657 O O . GLY A 1 89 ? 3.960 8.495 11.088 1.00 64.31 89 GLY A O 1
ATOM 658 N N . LEU A 1 90 ? 5.970 9.287 10.458 1.00 62.69 90 LEU A N 1
ATOM 659 C CA . LEU A 1 90 ? 6.518 9.420 11.808 1.00 62.69 90 LEU A CA 1
ATOM 660 C C . LEU A 1 90 ? 5.784 10.488 12.630 1.00 62.69 90 LEU A C 1
ATOM 662 O O . LEU A 1 90 ? 5.591 10.313 13.824 1.00 62.69 90 LEU A O 1
ATOM 666 N N . LEU A 1 91 ? 5.348 11.579 11.996 1.00 62.69 91 LEU A N 1
ATOM 667 C CA . LEU A 1 91 ? 4.545 12.612 12.659 1.00 62.69 91 LEU A CA 1
ATOM 668 C C . LEU A 1 91 ? 3.102 12.168 12.947 1.00 62.69 91 LEU A C 1
ATOM 670 O O . LEU A 1 91 ? 2.425 12.817 13.737 1.00 62.69 91 LEU A O 1
ATOM 674 N N . SER A 1 92 ? 2.628 11.100 12.301 1.00 56.97 92 SER A N 1
ATOM 675 C CA . SER A 1 92 ? 1.236 10.643 12.405 1.00 56.97 92 SER A CA 1
ATOM 676 C C . SER A 1 92 ? 1.058 9.392 13.278 1.00 56.97 92 SER A C 1
ATOM 678 O O . SER A 1 92 ? -0.074 8.968 13.472 1.00 56.97 92 SER A O 1
ATOM 680 N N . GLY A 1 93 ? 2.127 8.766 13.790 1.00 56.31 93 GLY A N 1
ATOM 681 C CA . GLY A 1 93 ? 2.030 7.508 14.544 1.00 56.31 93 GLY A CA 1
ATOM 682 C C . GLY A 1 93 ? 2.920 7.446 15.788 1.00 56.31 93 GLY A C 1
ATOM 683 O O . GLY A 1 93 ? 4.054 7.907 15.769 1.00 56.31 93 GLY A O 1
ATOM 684 N N . ASP A 1 94 ? 2.420 6.801 16.847 1.00 53.75 94 ASP A N 1
ATOM 685 C CA . ASP A 1 94 ? 3.094 6.664 18.153 1.00 53.75 94 ASP A CA 1
ATOM 686 C C . ASP A 1 94 ? 4.071 5.466 18.253 1.00 53.75 94 ASP A C 1
ATOM 688 O O . ASP A 1 94 ? 4.562 5.146 19.337 1.00 53.75 94 ASP A O 1
ATOM 692 N N . ALA A 1 95 ? 4.359 4.754 17.155 1.00 52.00 95 ALA A N 1
ATOM 693 C CA . ALA A 1 95 ? 5.115 3.496 17.188 1.00 52.00 95 ALA A CA 1
ATOM 694 C C . ALA A 1 95 ? 6.466 3.582 16.442 1.00 52.00 95 ALA A C 1
ATOM 696 O O . ALA A 1 95 ? 6.5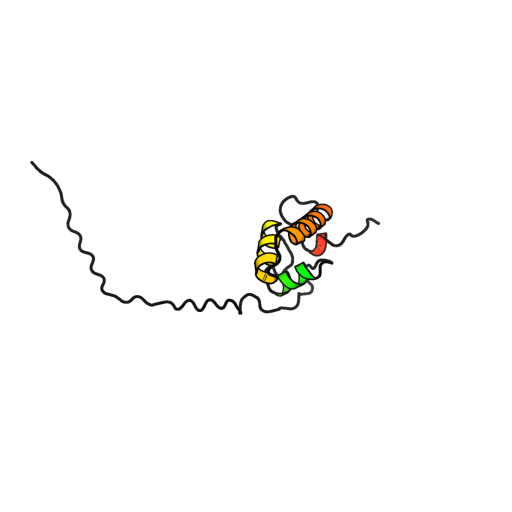04 3.993 15.283 1.00 52.00 95 ALA A O 1
ATOM 697 N N . PRO A 1 96 ? 7.586 3.130 17.045 1.00 57.41 96 PRO A N 1
ATOM 698 C CA . PRO A 1 96 ? 8.928 3.386 16.515 1.00 57.41 96 PRO A CA 1
ATOM 699 C C . PRO A 1 96 ? 9.356 2.482 15.344 1.00 57.41 96 PRO A C 1
ATOM 701 O O . PRO A 1 96 ? 10.450 2.669 14.817 1.00 57.41 96 PRO A O 1
ATOM 704 N N . THR A 1 97 ? 8.556 1.490 14.929 1.00 58.38 97 THR A N 1
ATOM 705 C CA . THR A 1 97 ? 9.010 0.490 13.934 1.00 58.38 97 THR A CA 1
ATOM 706 C C . THR A 1 97 ? 7.953 -0.026 12.956 1.00 58.38 97 THR A C 1
ATOM 708 O O . THR A 1 97 ? 8.324 -0.518 11.889 1.00 58.38 97 THR A O 1
ATOM 711 N N . THR A 1 98 ? 6.657 0.080 13.263 1.00 61.19 98 THR A N 1
ATOM 712 C CA . THR A 1 98 ? 5.562 -0.377 12.389 1.00 61.19 98 THR A CA 1
ATOM 713 C C . THR A 1 98 ? 4.340 0.525 12.530 1.00 61.19 98 THR A C 1
ATOM 715 O O . THR A 1 98 ? 4.053 1.011 13.620 1.00 61.19 98 THR A O 1
ATOM 718 N N . MET A 1 99 ? 3.629 0.751 11.428 1.00 68.44 99 MET A N 1
ATOM 719 C CA . MET A 1 99 ? 2.462 1.624 11.348 1.00 68.44 99 MET A CA 1
ATOM 720 C C . MET A 1 99 ? 1.329 0.967 10.557 1.00 68.44 99 MET A C 1
ATOM 722 O O . MET A 1 99 ? 1.549 0.251 9.578 1.00 68.44 99 MET A O 1
ATOM 726 N N . ASP A 1 100 ? 0.103 1.237 10.985 1.00 76.38 100 ASP A N 1
ATOM 727 C CA . ASP A 1 100 ? -1.110 0.912 10.243 1.00 76.38 100 ASP A CA 1
ATOM 728 C C . ASP A 1 100 ? -1.469 2.103 9.341 1.00 76.38 100 ASP A C 1
ATOM 730 O O . ASP A 1 100 ? -1.320 3.259 9.736 1.00 76.38 100 ASP A O 1
ATOM 734 N N . LEU A 1 101 ? -1.968 1.856 8.126 1.00 71.25 101 LEU A N 1
ATOM 735 C CA . LEU A 1 101 ? -2.277 2.922 7.162 1.00 71.25 101 LEU A CA 1
ATOM 736 C C . LEU A 1 101 ? -3.337 3.907 7.674 1.00 71.25 101 LEU A C 1
ATOM 738 O O . LEU A 1 101 ? -3.352 5.057 7.244 1.00 71.25 101 LEU A O 1
ATOM 742 N N . ASP A 1 102 ? -4.208 3.472 8.582 1.00 74.19 102 ASP A N 1
ATOM 743 C CA . ASP A 1 102 ? -5.247 4.322 9.169 1.00 74.19 102 ASP A CA 1
ATOM 744 C C . ASP A 1 102 ? -4.691 5.339 10.169 1.00 74.19 102 ASP A C 1
ATOM 746 O O . ASP A 1 102 ? -5.263 6.412 10.318 1.00 74.19 102 ASP A O 1
ATOM 750 N N . ALA A 1 103 ? -3.531 5.060 10.778 1.00 66.50 103 ALA A N 1
ATOM 751 C CA . ALA A 1 103 ? -2.869 5.989 11.696 1.00 66.50 103 ALA A CA 1
ATOM 752 C C . ALA A 1 103 ? -2.442 7.298 10.999 1.00 66.50 103 ALA A C 1
ATOM 754 O O . ALA A 1 103 ? -2.297 8.329 11.637 1.00 66.50 103 ALA A O 1
ATOM 755 N N . LEU A 1 104 ? -2.305 7.295 9.667 1.00 66.06 104 LEU A N 1
ATOM 756 C CA . LEU A 1 104 ? -2.030 8.500 8.874 1.00 66.06 104 LEU A CA 1
ATOM 757 C C . LEU A 1 104 ? -3.245 9.428 8.723 1.00 66.06 104 LEU A C 1
ATOM 759 O O . LEU A 1 104 ? -3.108 10.537 8.200 1.00 66.06 104 LEU A O 1
ATOM 763 N N . LYS A 1 105 ? -4.446 8.993 9.119 1.00 72.31 105 LYS A N 1
ATOM 764 C CA . LYS A 1 105 ? -5.594 9.890 9.212 1.00 72.31 105 LYS A CA 1
ATOM 765 C C . LYS A 1 105 ? -5.399 10.715 10.472 1.00 72.31 105 LYS A C 1
ATOM 767 O O . LYS A 1 105 ? -5.628 10.226 11.569 1.00 72.31 105 LYS A O 1
ATOM 772 N N . LEU A 1 106 ? -4.982 11.967 10.305 1.00 65.06 106 LEU A N 1
ATOM 773 C CA . LEU A 1 106 ? -4.944 12.944 11.388 1.00 65.06 106 LEU A CA 1
ATOM 774 C C . LEU A 1 106 ? -6.380 13.195 11.874 1.00 65.06 106 LEU A C 1
ATOM 776 O O . LEU A 1 106 ? -7.033 14.154 11.459 1.00 65.06 106 LEU A O 1
ATOM 780 N N . THR A 1 107 ? -6.913 12.313 12.715 1.00 60.31 107 THR A N 1
ATOM 781 C CA . THR A 1 107 ? -8.121 12.603 13.475 1.00 60.31 107 THR A CA 1
ATOM 782 C C . THR A 1 107 ? -7.734 13.687 14.462 1.00 60.31 107 THR A C 1
ATOM 784 O O . THR A 1 107 ? -6.987 13.445 15.408 1.00 60.31 107 THR A O 1
ATOM 787 N N . GLN A 1 108 ? -8.179 14.910 14.186 1.00 50.12 108 GLN A N 1
ATOM 788 C CA . GLN A 1 108 ? -8.119 16.001 15.148 1.00 50.12 108 GLN A CA 1
ATOM 789 C C . GLN A 1 108 ? -8.745 15.504 16.463 1.00 50.12 108 GLN A C 1
ATOM 791 O O . GLN A 1 108 ? -9.828 14.913 16.406 1.00 50.12 108 GLN A O 1
ATOM 796 N N . PRO A 1 109 ? -8.088 15.699 17.620 1.00 51.38 109 PRO A N 1
ATOM 797 C CA . PRO A 1 109 ? -8.715 15.400 18.897 1.00 51.38 109 PRO A CA 1
ATOM 798 C C . PRO A 1 109 ? -9.954 16.290 19.037 1.00 51.38 109 PRO A C 1
ATOM 800 O O . PRO A 1 109 ? -9.875 17.503 18.831 1.00 51.38 109 PRO A O 1
ATOM 803 N N . ASN A 1 110 ? -11.095 15.675 19.330 1.00 46.22 110 ASN A N 1
ATOM 804 C CA . ASN A 1 110 ? -12.271 16.360 19.855 1.00 46.22 110 ASN A CA 1
ATOM 805 C C . ASN A 1 110 ? -12.064 16.695 21.332 1.00 46.22 110 ASN A C 1
ATOM 807 O O . ASN A 1 110 ? -11.708 15.767 22.093 1.00 46.22 110 ASN A O 1
#

pLDDT: mean 71.71, std 16.46, range [31.7, 95.44]

Organism: NCBI:txid1033252

Solvent-accessible surface area (backbone atoms only — not comparable to full-atom values): 6888 Å² total; per-residue (Å²): 135,88,81,89,84,82,87,78,88,80,87,78,88,79,82,81,76,78,74,77,75,79,72,59,83,70,66,70,48,50,78,48,82,75,54,96,86,35,38,56,37,83,48,68,67,63,40,49,35,17,29,21,51,55,36,56,56,53,23,50,75,44,29,70,68,53,52,51,52,28,36,34,77,74,67,70,48,62,67,70,68,47,53,54,51,48,51,53,47,58,77,40,46,98,54,99,64,48,43,43,30,46,46,56,50,82,73,75,86,128

Mean predicted aligned error: 14.77 Å